Protein AF-A0A060BWB2-F1 (afdb_monomer_lite)

InterPro domains:
  IPR001088 Glycoside hydrolase, family 4 [PF02056] (2-56)
  IPR001088 Glycoside hydrolase, family 4 [PR00732] (16-29)
  IPR001088 Glycoside hydrolase, family 4 [PR00732] (32-52)
  IPR001088 Glycoside hydrolase, family 4 [PTHR32092] (3-56)
  IPR036291 NAD(P)-binding domain superfamily [SSF51735] (2-56)
  IPR053715 Glycosyl Hydrolase 4 Enzyme Superfamily [G3DSA:3.90.1820.10] (1-57)

Secondary structure (DSSP, 8-state):
------TTIIIIIIHHHHHHHHHTT---SS-SSSHHHHHHHHHHHHHHHHHHHHHT-

Foldseek 3Di:
DDDDDQQCDCPPLVVCLAPVVVVVVDGDDRLCPDDPSVVSSCVRVVVVVVVVVVVVD

pLDDT: mean 95.5, std 3.18, range [79.56, 97.75]

Radius of gyration: 13.06 Å; chains: 1; bounding box: 31×16×35 Å

Structure (mmCIF, N/CA/C/O backbone):
data_AF-A0A060BWB2-F1
#
_entry.id   AF-A0A060BWB2-F1
#
loop_
_atom_site.group_PDB
_atom_site.id
_atom_site.type_symbol
_atom_site.label_atom_id
_atom_site.label_alt_id
_atom_site.label_comp_id
_atom_site.label_asym_id
_atom_site.label_entity_id
_atom_site.label_seq_id
_atom_site.pdbx_PDB_ins_code
_atom_site.Cartn_x
_atom_site.Cartn_y
_atom_site.Cartn_z
_atom_site.occupancy
_atom_site.B_iso_or_equiv
_atom_site.auth_seq_id
_atom_site.auth_comp_id
_atom_site.auth_asym_id
_atom_site.auth_atom_id
_atom_site.pdbx_PDB_model_num
ATOM 1 N N . MET A 1 1 ? 14.376 7.226 -14.813 1.00 79.56 1 MET A N 1
ATOM 2 C CA . MET A 1 1 ? 12.924 6.971 -14.741 1.00 79.56 1 MET A CA 1
ATOM 3 C C . MET A 1 1 ? 12.425 7.409 -13.376 1.00 79.56 1 MET A C 1
ATOM 5 O O . MET A 1 1 ? 13.108 7.143 -12.397 1.00 79.56 1 MET A O 1
ATOM 9 N N . VAL A 1 2 ? 11.282 8.087 -13.311 1.00 92.25 2 VAL A N 1
ATOM 10 C CA . VAL A 1 2 ? 10.628 8.464 -12.050 1.00 92.25 2 VAL A CA 1
ATOM 11 C C . VAL A 1 2 ? 9.238 7.847 -12.065 1.00 92.25 2 VAL A C 1
ATOM 13 O O . VAL A 1 2 ? 8.522 8.008 -13.050 1.00 92.25 2 VAL A O 1
ATOM 16 N N . VAL A 1 3 ? 8.872 7.131 -11.001 1.00 94.12 3 VAL A N 1
ATOM 17 C CA . VAL A 1 3 ? 7.554 6.504 -10.866 1.00 94.12 3 VAL A CA 1
ATOM 18 C C . VAL A 1 3 ? 6.907 6.929 -9.553 1.00 94.12 3 VAL A C 1
ATOM 20 O O . VAL A 1 3 ? 7.481 6.760 -8.483 1.00 94.12 3 VAL A O 1
ATOM 23 N N . CYS A 1 4 ? 5.700 7.478 -9.652 1.00 95.56 4 CYS A N 1
ATOM 24 C CA . CYS A 1 4 ? 4.81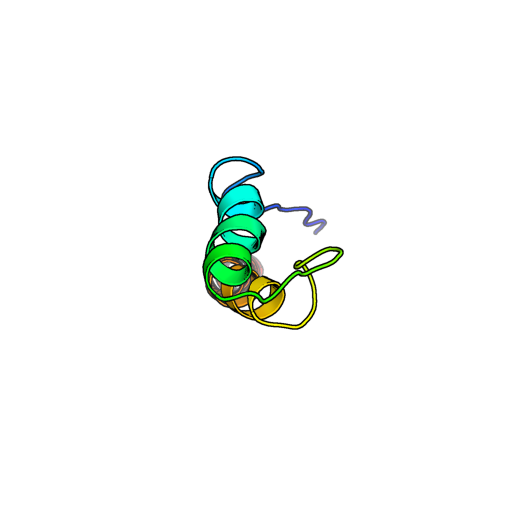4 7.765 -8.530 1.00 95.56 4 CYS A CA 1
ATOM 25 C C . CYS A 1 4 ? 3.425 7.293 -8.938 1.00 95.56 4 CYS A C 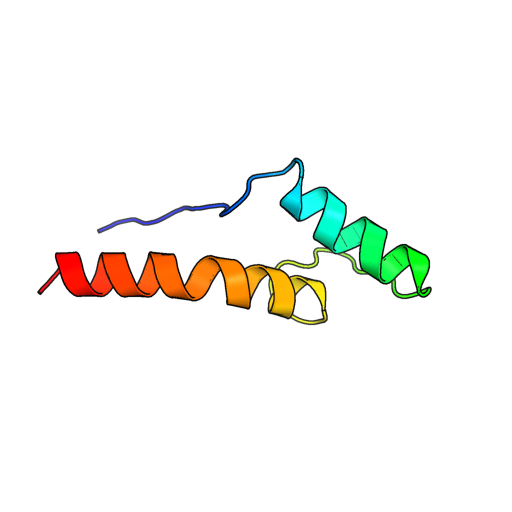1
ATOM 27 O O . CYS A 1 4 ? 2.790 7.901 -9.797 1.00 95.56 4 CYS A O 1
ATOM 29 N N . PHE A 1 5 ? 2.963 6.195 -8.353 1.00 92.56 5 PHE A N 1
ATOM 30 C CA . PHE A 1 5 ? 1.661 5.626 -8.670 1.00 92.56 5 PHE A CA 1
ATOM 31 C C . PHE A 1 5 ? 0.887 5.287 -7.399 1.00 92.56 5 PHE A C 1
ATOM 33 O O . PHE A 1 5 ? 1.443 4.888 -6.375 1.00 92.56 5 PHE A O 1
ATOM 40 N N . GLN A 1 6 ? -0.431 5.409 -7.502 1.00 93.50 6 GLN A N 1
ATOM 41 C CA . GLN A 1 6 ? -1.388 4.876 -6.544 1.00 93.50 6 GLN A CA 1
ATOM 42 C C . GLN A 1 6 ? -2.331 3.962 -7.317 1.00 93.50 6 GLN A C 1
ATOM 44 O O . GLN A 1 6 ? -3.354 4.395 -7.851 1.00 93.50 6 GLN A O 1
ATOM 49 N N . ILE A 1 7 ? -1.935 2.697 -7.450 1.00 95.25 7 ILE A N 1
ATOM 50 C CA . ILE A 1 7 ? -2.673 1.739 -8.268 1.00 95.25 7 ILE A CA 1
ATOM 51 C C . ILE A 1 7 ? -4.054 1.508 -7.659 1.00 95.25 7 ILE A C 1
ATOM 53 O O . ILE A 1 7 ? -4.181 1.091 -6.510 1.00 95.25 7 ILE A O 1
ATOM 57 N N . GLY A 1 8 ? -5.088 1.774 -8.456 1.00 93.56 8 GLY A N 1
ATOM 58 C CA . GLY A 1 8 ? -6.478 1.658 -8.030 1.00 93.56 8 GLY A CA 1
ATOM 59 C C . GLY A 1 8 ? -7.061 2.896 -7.335 1.00 93.56 8 GLY A C 1
ATOM 60 O O . GLY A 1 8 ? -8.235 2.865 -6.974 1.00 93.56 8 GLY A O 1
ATOM 61 N N . GLY A 1 9 ? -6.288 3.979 -7.193 1.00 95.62 9 GLY A N 1
ATOM 62 C CA . GLY A 1 9 ? -6.789 5.272 -6.722 1.00 95.62 9 GLY A CA 1
ATOM 63 C C . GLY A 1 9 ? -7.227 5.293 -5.254 1.00 95.62 9 GLY A C 1
ATOM 64 O O . GLY A 1 9 ? -6.997 4.349 -4.497 1.00 95.62 9 GLY A O 1
ATOM 65 N N . TYR A 1 10 ? -7.801 6.423 -4.831 1.00 95.19 10 TYR A N 1
ATOM 66 C CA . TYR A 1 10 ? -8.361 6.576 -3.483 1.00 95.19 10 TYR A CA 1
ATOM 67 C C . TYR A 1 10 ? -9.670 5.788 -3.358 1.00 95.19 10 TYR A C 1
ATOM 69 O O . TYR A 1 10 ? -9.807 4.920 -2.496 1.00 95.19 10 TYR A O 1
ATOM 77 N N . ASP A 1 11 ? -10.585 6.038 -4.292 1.00 96.06 11 ASP A N 1
ATOM 78 C CA . ASP A 1 11 ? -11.815 5.282 -4.495 1.00 96.06 11 ASP A CA 1
ATOM 79 C C . ASP A 1 11 ? -11.636 4.385 -5.738 1.00 96.06 11 ASP A C 1
ATOM 81 O O . ASP A 1 11 ? -11.308 4.913 -6.807 1.00 96.06 11 ASP A O 1
ATOM 85 N N . PRO A 1 12 ? -11.761 3.047 -5.633 1.00 95.12 12 PRO A N 1
ATOM 86 C CA . PRO A 1 12 ? -12.239 2.294 -4.466 1.00 95.12 12 PRO A CA 1
ATOM 87 C C . PRO A 1 12 ? -11.144 1.765 -3.537 1.00 95.12 12 PRO A C 1
ATOM 89 O O . PRO A 1 12 ? -11.452 1.263 -2.457 1.00 95.12 12 PRO A O 1
ATOM 92 N N . CYS A 1 13 ? -9.873 1.792 -3.941 1.00 96.50 13 CYS A N 1
ATOM 93 C CA . CYS A 1 13 ? -8.881 0.892 -3.343 1.00 96.50 13 CYS A CA 1
ATOM 94 C C . CYS A 1 13 ? -8.427 1.325 -1.961 1.00 96.50 13 CYS A C 1
ATOM 96 O O . CYS A 1 13 ? -8.518 0.523 -1.039 1.00 96.50 13 CYS A O 1
ATOM 98 N N . THR A 1 14 ? -8.036 2.590 -1.789 1.00 95.75 14 THR A N 1
ATOM 99 C CA . THR A 1 14 ? -7.685 3.092 -0.456 1.00 95.75 14 THR A CA 1
ATOM 100 C C . THR A 1 14 ? -8.864 2.927 0.495 1.00 95.75 14 THR A C 1
ATOM 102 O O . THR A 1 14 ? -8.679 2.413 1.587 1.00 95.75 14 THR A O 1
ATOM 105 N N . ILE A 1 15 ? -10.089 3.253 0.075 1.00 97.00 15 ILE A N 1
ATOM 106 C CA . ILE A 1 15 ? -11.282 3.044 0.912 1.00 97.00 15 ILE A CA 1
ATOM 107 C C . ILE A 1 15 ? -11.436 1.565 1.304 1.00 97.00 15 ILE A C 1
ATOM 109 O O . ILE A 1 15 ? -11.627 1.256 2.479 1.00 97.00 15 ILE A O 1
ATOM 113 N N . THR A 1 16 ? -11.299 0.647 0.346 1.00 96.81 16 THR A N 1
ATOM 114 C CA . THR A 1 16 ? -11.389 -0.804 0.584 1.00 96.81 16 THR A CA 1
ATOM 115 C C . THR A 1 16 ? -10.314 -1.284 1.561 1.00 96.81 16 THR A C 1
ATOM 117 O O . THR A 1 16 ? -10.618 -2.068 2.463 1.00 96.81 16 THR A O 1
ATOM 120 N N . ASP A 1 17 ? -9.087 -0.768 1.433 1.00 96.38 17 ASP A N 1
ATOM 121 C CA . ASP A 1 17 ? -7.950 -1.125 2.282 1.00 96.38 17 ASP A CA 1
ATOM 122 C C . ASP A 1 17 ? -8.193 -0.782 3.764 1.00 96.38 17 ASP A C 1
ATOM 124 O O . ASP A 1 17 ? -7.621 -1.421 4.652 1.00 96.38 17 ASP A O 1
ATOM 128 N N . PHE A 1 18 ? -9.073 0.185 4.051 1.00 97.56 18 PHE A N 1
ATOM 129 C CA . PHE A 1 18 ? -9.495 0.535 5.409 1.00 97.56 18 PHE A CA 1
ATOM 130 C C . PHE A 1 18 ? -10.816 -0.120 5.827 1.00 97.56 18 PHE A C 1
ATOM 132 O O . PHE A 1 18 ? -10.893 -0.664 6.930 1.00 97.56 18 PHE A O 1
ATOM 139 N N . GLU A 1 19 ? -11.856 -0.077 4.991 1.00 97.38 19 GLU A N 1
ATOM 140 C CA . GLU A 1 19 ? -13.203 -0.507 5.388 1.00 97.38 19 GLU A CA 1
ATOM 141 C C . GLU A 1 19 ? -13.331 -2.029 5.514 1.00 97.38 19 GLU A C 1
ATOM 143 O O . GLU A 1 19 ? -13.990 -2.501 6.443 1.00 97.38 19 GLU A O 1
ATOM 148 N N . VAL A 1 20 ? -12.650 -2.811 4.665 1.00 97.06 20 VAL A N 1
ATOM 149 C CA . VAL A 1 20 ? -12.698 -4.279 4.763 1.00 97.06 20 VAL A CA 1
ATOM 150 C C . VAL A 1 20 ? -12.098 -4.758 6.092 1.00 97.06 20 VAL A C 1
ATOM 152 O O . VAL A 1 20 ? -12.821 -5.400 6.854 1.00 97.06 20 VAL A O 1
ATOM 155 N N . PRO A 1 21 ? -10.845 -4.417 6.460 1.00 97.19 21 PRO A N 1
ATOM 156 C CA . PRO A 1 21 ? -10.272 -4.826 7.747 1.00 97.19 21 PRO A CA 1
ATOM 157 C C . PRO A 1 21 ? -11.046 -4.293 8.954 1.00 97.19 21 PRO A C 1
ATOM 159 O O . PRO A 1 21 ? -11.203 -4.997 9.954 1.00 97.19 21 PRO A O 1
ATOM 162 N N . LYS A 1 22 ? -11.585 -3.073 8.850 1.00 97.50 22 LYS A N 1
ATOM 163 C CA . LYS A 1 22 ? -12.402 -2.450 9.897 1.00 97.50 22 LYS A CA 1
ATOM 164 C C . LYS A 1 22 ? -13.683 -3.239 10.170 1.00 97.50 22 LYS A C 1
ATOM 166 O O . LYS A 1 22 ? -14.065 -3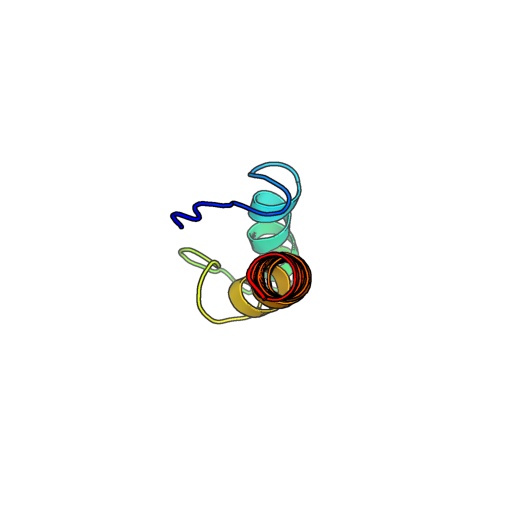.344 11.335 1.00 97.50 22 LYS A O 1
ATOM 171 N N . GLY A 1 23 ? -14.285 -3.854 9.147 1.00 97.75 23 GLY A N 1
ATOM 172 C CA . GLY A 1 23 ? -15.395 -4.803 9.298 1.00 97.75 23 GLY A CA 1
ATOM 173 C C . GLY A 1 23 ? -15.042 -6.046 10.128 1.00 97.75 23 GLY A C 1
ATOM 174 O O . GLY A 1 23 ? -15.916 -6.621 10.770 1.00 97.75 23 GLY A O 1
ATOM 175 N N . PHE A 1 24 ? -13.757 -6.407 10.200 1.00 97.12 24 PHE A N 1
ATOM 176 C CA . PHE A 1 24 ? -13.227 -7.490 11.040 1.00 97.12 24 PHE A CA 1
ATOM 177 C C . PHE A 1 24 ? -12.613 -6.994 12.361 1.00 97.12 24 PHE A C 1
ATOM 179 O O . PHE A 1 24 ? -11.907 -7.737 13.039 1.00 97.12 24 PHE A O 1
ATOM 186 N N . GLY A 1 25 ? -12.843 -5.732 12.737 1.00 97.19 25 GLY A N 1
ATOM 187 C CA . GLY A 1 25 ? -12.288 -5.137 13.956 1.00 97.19 25 GLY A CA 1
ATOM 188 C C . GLY A 1 25 ? -10.813 -4.729 13.857 1.00 97.19 25 GLY A C 1
ATOM 189 O O . GLY A 1 25 ? -10.254 -4.240 14.838 1.00 97.19 25 GLY A O 1
ATOM 190 N N . LEU A 1 26 ? -10.181 -4.865 12.687 1.00 96.75 26 LEU A N 1
ATOM 191 C CA . LEU A 1 26 ? -8.794 -4.471 12.457 1.00 96.75 26 LEU A CA 1
ATOM 192 C C . LEU A 1 26 ? -8.730 -3.058 11.872 1.00 96.75 26 LEU A C 1
ATOM 194 O O . LEU A 1 26 ? -9.072 -2.824 10.716 1.00 96.75 26 LEU A O 1
ATOM 198 N N . ARG A 1 27 ? -8.252 -2.099 12.666 1.00 96.94 27 ARG A N 1
ATOM 199 C CA . ARG A 1 27 ? -8.028 -0.721 12.210 1.00 96.94 27 ARG A CA 1
ATOM 200 C C . ARG A 1 27 ? -6.571 -0.530 11.813 1.00 96.94 27 ARG A C 1
ATOM 202 O O . ARG A 1 27 ? -5.670 -0.969 12.521 1.00 96.94 27 ARG A O 1
ATOM 209 N N . GLN A 1 28 ? -6.351 0.155 10.700 1.00 95.75 28 GLN A N 1
ATOM 210 C CA . GLN A 1 28 ? -5.025 0.523 10.210 1.00 95.75 28 GLN A CA 1
ATOM 211 C C . GLN A 1 28 ? -4.888 2.046 10.255 1.00 95.75 28 GLN A C 1
ATOM 213 O O . GLN A 1 28 ? -5.882 2.744 10.075 1.00 95.75 28 GLN A O 1
ATOM 218 N N . THR 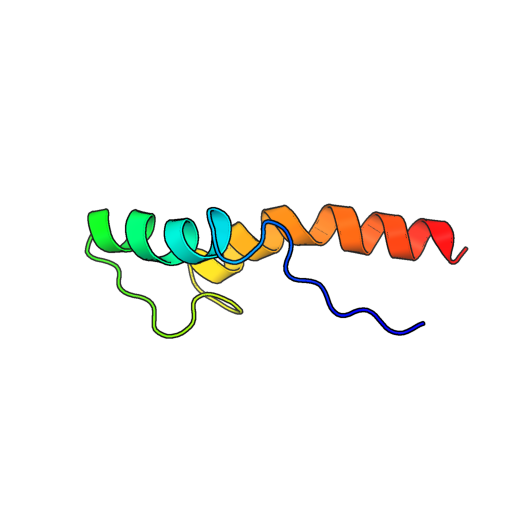A 1 29 ? -3.682 2.565 10.505 1.00 95.44 29 THR A N 1
ATOM 219 C CA . THR A 1 29 ? -3.442 4.020 10.506 1.00 95.44 29 THR A CA 1
ATOM 220 C C . THR A 1 29 ? -3.259 4.551 9.085 1.00 95.44 29 THR A C 1
ATOM 222 O O . THR A 1 29 ? -3.947 5.489 8.706 1.00 95.44 29 THR A O 1
ATOM 225 N N . ILE A 1 30 ? -2.361 3.938 8.298 1.00 95.19 30 ILE A N 1
ATOM 226 C CA . ILE A 1 30 ? -2.031 4.376 6.922 1.00 95.19 30 ILE A CA 1
ATOM 227 C C . ILE A 1 30 ? -2.287 3.285 5.869 1.00 95.19 30 ILE A C 1
ATOM 229 O O . ILE A 1 30 ? -2.677 3.603 4.753 1.00 95.19 30 ILE A O 1
ATOM 233 N N . ALA A 1 31 ? -2.126 2.005 6.225 1.00 94.75 31 ALA A N 1
ATOM 234 C CA . ALA A 1 31 ? -2.456 0.861 5.363 1.00 94.75 31 ALA A CA 1
ATOM 235 C C . ALA A 1 31 ? -1.666 0.753 4.033 1.00 94.75 31 ALA A C 1
ATOM 237 O O . ALA A 1 31 ? -2.080 0.005 3.154 1.00 94.75 31 ALA A O 1
ATOM 238 N N . ASP A 1 32 ? -0.527 1.439 3.867 1.00 95.06 32 ASP A N 1
ATOM 239 C CA . ASP A 1 32 ? 0.218 1.489 2.593 1.00 95.06 32 ASP A CA 1
ATOM 240 C C . ASP A 1 32 ? 1.549 0.715 2.566 1.00 95.06 32 ASP A C 1
ATOM 242 O O . ASP A 1 32 ? 2.119 0.534 1.492 1.00 95.06 32 ASP A O 1
ATOM 246 N N . THR A 1 33 ? 2.038 0.255 3.723 1.00 94.94 33 THR A N 1
ATOM 247 C CA . THR A 1 33 ? 3.371 -0.363 3.854 1.00 94.94 33 THR A CA 1
ATOM 248 C C . THR A 1 33 ? 3.300 -1.787 4.410 1.00 94.94 33 THR A C 1
ATOM 250 O O . THR A 1 33 ? 3.750 -2.730 3.766 1.00 94.94 33 THR A O 1
ATOM 253 N N . LEU A 1 34 ? 2.724 -1.961 5.605 1.00 95.69 34 LEU A N 1
ATOM 254 C CA . LEU A 1 34 ? 2.594 -3.249 6.303 1.00 95.69 34 LEU A CA 1
ATOM 255 C C . LEU A 1 34 ? 1.123 -3.554 6.627 1.00 95.69 34 LEU A C 1
ATOM 257 O O . LEU A 1 34 ? 0.236 -2.730 6.400 1.00 95.69 34 LEU A O 1
ATOM 261 N N . GLY A 1 35 ? 0.874 -4.740 7.191 1.00 96.06 35 GLY A N 1
ATOM 262 C CA . GLY A 1 35 ? -0.469 -5.200 7.545 1.00 96.06 35 GLY A CA 1
ATOM 263 C C . GLY A 1 35 ? -1.283 -5.630 6.326 1.00 96.06 35 GLY A C 1
ATOM 264 O O . GLY A 1 35 ? -0.760 -5.762 5.220 1.00 96.06 35 GLY A O 1
ATOM 265 N N . ILE A 1 36 ? -2.582 -5.860 6.527 1.00 96.81 36 ILE A N 1
ATOM 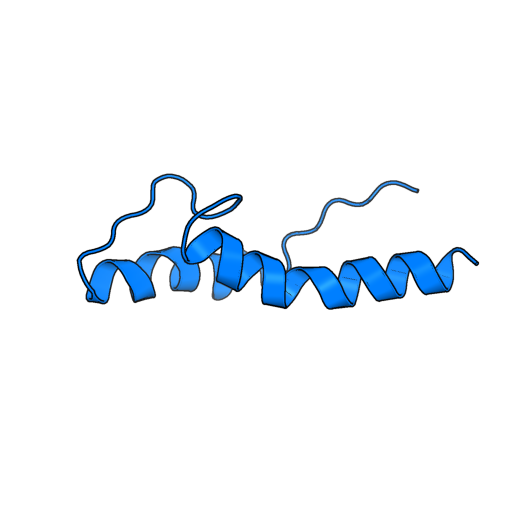266 C CA . ILE A 1 36 ? -3.470 -6.332 5.456 1.00 96.81 36 ILE A CA 1
ATOM 267 C C . ILE A 1 36 ? -3.597 -5.303 4.321 1.00 96.81 36 ILE A C 1
ATOM 269 O O . ILE A 1 36 ? -3.633 -5.695 3.160 1.00 96.81 36 ILE A O 1
ATOM 273 N N . GLY A 1 37 ? -3.569 -4.000 4.630 1.00 96.69 37 GLY A N 1
ATOM 274 C CA . GLY A 1 37 ? -3.555 -2.929 3.629 1.00 96.69 37 GLY A CA 1
ATOM 275 C C . GLY A 1 37 ? -2.295 -2.954 2.768 1.00 96.69 37 GLY A C 1
ATOM 276 O O . GLY A 1 37 ? -2.385 -2.955 1.543 1.00 96.69 37 GLY A O 1
ATOM 277 N N . GLY A 1 38 ? -1.124 -3.101 3.399 1.00 96.69 38 GLY A N 1
ATOM 278 C CA . GLY A 1 38 ? 0.142 -3.259 2.681 1.00 96.69 38 GLY A CA 1
ATOM 279 C C . GLY A 1 38 ? 0.154 -4.490 1.769 1.00 96.69 38 GLY A C 1
ATOM 280 O O . GLY A 1 38 ? 0.616 -4.410 0.633 1.00 96.69 38 GLY A O 1
ATOM 281 N N . ILE A 1 39 ? -0.422 -5.613 2.220 1.00 97.31 39 ILE A N 1
ATOM 282 C CA . ILE A 1 39 ? -0.550 -6.836 1.411 1.00 97.31 39 ILE A CA 1
ATOM 283 C C . ILE A 1 39 ? -1.472 -6.607 0.204 1.00 97.31 39 ILE A C 1
ATOM 285 O O . ILE A 1 39 ? -1.078 -6.904 -0.925 1.00 97.31 39 ILE A O 1
ATOM 289 N N . MET A 1 40 ? -2.674 -6.059 0.411 1.00 97.25 40 MET A N 1
ATOM 290 C CA . MET A 1 40 ? -3.632 -5.776 -0.669 1.00 97.25 40 MET A CA 1
ATOM 291 C C . MET A 1 40 ? -3.049 -4.800 -1.700 1.00 97.25 40 MET A C 1
ATOM 293 O O . MET A 1 40 ? -3.105 -5.056 -2.909 1.00 97.25 40 MET A O 1
ATOM 297 N N . ARG A 1 41 ? -2.404 -3.727 -1.230 1.00 97.12 41 ARG A N 1
ATOM 298 C CA . ARG A 1 41 ? -1.704 -2.759 -2.078 1.00 97.12 41 ARG A CA 1
ATOM 299 C C . ARG A 1 41 ? -0.550 -3.403 -2.841 1.00 97.12 41 ARG A C 1
ATOM 301 O O . ARG A 1 41 ? -0.410 -3.161 -4.041 1.00 97.12 41 ARG A O 1
ATOM 308 N N . GLY A 1 42 ? 0.262 -4.218 -2.172 1.00 96.69 42 GLY A N 1
ATOM 309 C CA . GLY A 1 42 ? 1.400 -4.919 -2.764 1.00 96.69 42 GLY A CA 1
ATOM 310 C C . GLY A 1 42 ? 0.973 -5.843 -3.902 1.00 96.69 42 GLY A C 1
ATOM 311 O O . GLY A 1 42 ? 1.488 -5.715 -5.012 1.00 96.69 42 GLY A O 1
ATOM 312 N N . LEU A 1 43 ? -0.036 -6.689 -3.665 1.00 97.44 43 LEU A N 1
ATOM 313 C CA . LEU A 1 43 ? -0.604 -7.585 -4.680 1.00 97.44 43 LEU A CA 1
ATOM 314 C C . LEU A 1 43 ? -1.069 -6.829 -5.927 1.00 97.44 43 LEU A C 1
ATOM 316 O O . LEU A 1 43 ? -0.859 -7.291 -7.046 1.00 97.44 43 LEU A O 1
ATOM 320 N N . ARG A 1 44 ? -1.665 -5.649 -5.742 1.00 96.62 44 ARG A N 1
ATOM 321 C CA . ARG A 1 44 ? -2.124 -4.819 -6.856 1.00 96.62 44 ARG A CA 1
ATOM 322 C C . ARG A 1 44 ? -0.979 -4.080 -7.554 1.00 96.62 44 ARG A C 1
ATOM 324 O O . ARG A 1 44 ? -1.074 -3.821 -8.744 1.00 96.62 44 ARG A O 1
ATOM 331 N N . THR A 1 45 ? 0.089 -3.731 -6.839 1.00 96.56 45 THR A N 1
ATOM 332 C CA . THR A 1 45 ? 1.161 -2.852 -7.337 1.00 9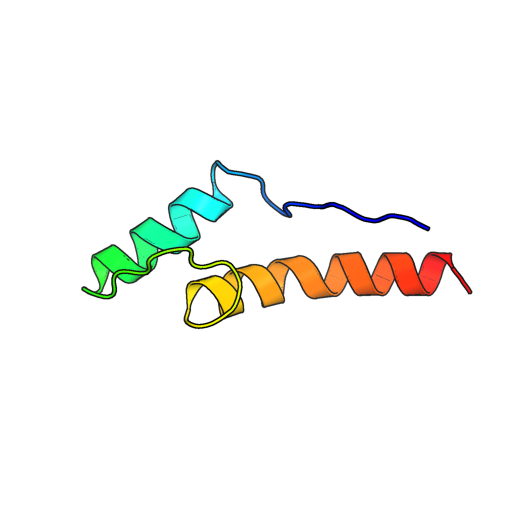6.56 45 THR A CA 1
ATOM 333 C C . THR A 1 45 ? 2.280 -3.602 -8.060 1.00 96.56 45 THR A C 1
ATOM 335 O O . THR A 1 45 ? 2.765 -3.125 -9.087 1.00 96.56 45 THR A O 1
ATOM 338 N N . VAL A 1 46 ? 2.685 -4.772 -7.555 1.00 97.06 46 VAL A N 1
ATOM 339 C CA . VAL A 1 46 ? 3.840 -5.531 -8.070 1.00 97.06 46 VAL A CA 1
ATOM 340 C C . VAL A 1 46 ? 3.765 -5.807 -9.582 1.00 97.06 46 VAL A C 1
ATOM 342 O O . VAL A 1 46 ? 4.768 -5.555 -10.249 1.00 97.06 46 VAL A O 1
ATOM 345 N N . PRO A 1 47 ? 2.624 -6.226 -10.171 1.00 97.25 47 PRO A N 1
ATOM 346 C CA . PRO A 1 47 ? 2.554 -6.485 -11.613 1.00 97.25 47 PRO A CA 1
ATOM 347 C C . PRO A 1 47 ? 2.836 -5.249 -12.478 1.00 97.25 47 PRO A C 1
ATOM 349 O O . PRO A 1 47 ? 3.462 -5.357 -13.530 1.00 97.25 47 PRO A O 1
ATOM 352 N N . HIS A 1 48 ? 2.407 -4.062 -12.035 1.00 95.88 48 HIS A N 1
ATOM 353 C CA . HIS A 1 48 ? 2.673 -2.816 -12.759 1.00 95.88 48 HIS A CA 1
ATOM 354 C C . HIS A 1 48 ? 4.146 -2.430 -12.683 1.00 95.88 48 HIS A C 1
ATOM 356 O O . HIS A 1 48 ? 4.724 -2.038 -13.693 1.00 95.88 48 HIS A O 1
ATOM 362 N N . LEU A 1 49 ? 4.755 -2.564 -11.502 1.00 96.06 49 LEU A N 1
ATOM 363 C CA . LEU A 1 49 ? 6.176 -2.282 -11.332 1.00 96.06 49 LEU A CA 1
ATOM 364 C C . LEU A 1 49 ? 7.032 -3.240 -12.171 1.00 96.06 49 LEU A C 1
ATOM 366 O O . LEU A 1 49 ? 7.983 -2.800 -12.805 1.00 96.06 49 LEU A O 1
ATOM 370 N N . TRP A 1 50 ? 6.656 -4.521 -12.223 1.00 97.12 50 TRP A N 1
ATOM 371 C CA . TRP A 1 50 ? 7.349 -5.524 -13.029 1.00 97.12 50 TRP A CA 1
ATOM 372 C C . TRP A 1 50 ? 7.332 -5.182 -14.520 1.00 97.12 50 TRP A C 1
ATOM 374 O O . TRP A 1 50 ? 8.375 -5.189 -15.162 1.00 97.12 50 TRP A O 1
ATOM 384 N N . ARG A 1 51 ? 6.169 -4.793 -15.054 1.00 96.50 51 ARG A N 1
ATOM 385 C CA . ARG A 1 51 ? 6.037 -4.400 -16.462 1.00 96.50 51 ARG A CA 1
ATOM 386 C C . ARG A 1 51 ? 6.869 -3.169 -16.815 1.00 96.50 51 ARG A C 1
ATOM 388 O O . ARG A 1 51 ? 7.472 -3.123 -17.876 1.00 96.50 51 ARG A O 1
ATOM 395 N N . ILE A 1 52 ? 6.947 -2.199 -15.906 1.00 95.88 52 ILE A N 1
ATOM 396 C CA . ILE A 1 52 ? 7.830 -1.044 -16.085 1.00 95.88 52 ILE A CA 1
ATOM 397 C C . ILE A 1 52 ? 9.294 -1.499 -16.162 1.00 95.88 52 ILE A C 1
ATOM 399 O O . ILE A 1 52 ? 10.034 -1.004 -17.003 1.00 95.88 52 ILE A O 1
ATOM 403 N N . CYS A 1 53 ? 9.716 -2.438 -15.309 1.00 95.94 53 CYS A N 1
ATOM 404 C CA . CYS A 1 53 ? 11.065 -2.997 -15.381 1.00 95.94 53 CYS A CA 1
ATOM 405 C C . CYS A 1 53 ? 11.326 -3.724 -16.711 1.00 95.94 53 CYS A C 1
ATOM 407 O O . CYS A 1 53 ? 12.433 -3.623 -17.229 1.00 95.94 53 CYS A O 1
ATOM 409 N N . GLU A 1 54 ? 10.335 -4.431 -17.263 1.00 96.94 54 GLU A N 1
ATOM 410 C CA . GLU A 1 54 ? 10.434 -5.079 -18.580 1.00 96.94 54 GLU A CA 1
ATOM 411 C C . GLU A 1 54 ? 10.574 -4.059 -19.717 1.00 96.94 54 GLU A C 1
ATOM 413 O O . GLU A 1 54 ? 11.416 -4.248 -20.587 1.00 96.94 54 GLU A O 1
ATOM 418 N N . ASP A 1 55 ? 9.826 -2.951 -19.678 1.00 95.75 55 ASP A N 1
ATOM 419 C CA . ASP A 1 55 ? 9.900 -1.878 -20.684 1.00 95.75 55 ASP A CA 1
ATOM 420 C C . ASP A 1 55 ? 11.245 -1.112 -20.658 1.00 95.75 55 ASP A C 1
ATOM 422 O O . ASP A 1 55 ? 11.543 -0.337 -21.570 1.00 95.75 55 ASP A O 1
ATOM 426 N N . MET A 1 56 ? 12.045 -1.274 -19.597 1.00 92.81 56 MET A N 1
ATOM 427 C CA . MET A 1 56 ? 13.358 -0.635 -19.443 1.00 92.81 56 MET A CA 1
ATOM 428 C C . MET A 1 56 ? 14.530 -1.450 -20.007 1.00 92.81 56 MET A C 1
ATOM 430 O O . MET A 1 56 ? 15.635 -0.902 -20.084 1.00 92.81 56 MET A O 1
ATOM 434 N N . LEU A 1 57 ? 14.322 -2.733 -20.318 1.00 80.88 57 LEU A N 1
ATOM 435 C CA . LEU A 1 57 ? 15.337 -3.637 -20.874 1.00 80.88 57 LEU A CA 1
ATOM 436 C C . LEU A 1 57 ? 15.394 -3.534 -22.402 1.00 80.88 57 LEU A C 1
ATOM 438 O O . LEU A 1 57 ? 16.529 -3.596 -22.926 1.00 80.88 57 LEU A O 1
#

Sequence (57 aa):
MVVCFQIGGYDPCTITDFEVPKGFGLRQTIADTLGIGGIMRGLRTVPHLWRICEDML

Organism: NCBI:txid233795